Protein AF-A0A535ASA5-F1 (afdb_monomer)

Secondary structure (DSSP, 8-state):
--------------------------PPPPPPHHHHHHHHHHHHHHHHHHHHGGGGHHHHT-TTSSSSBTTB--EEE-TT-BEEEETT-GGGTT-B-TT---TT-

Nearest PDB structures (foldseek):
  6tm5-assembly1_P  TM=4.054E-01  e=8.934E+00  Homo sapiens

Mean predicted aligned error: 12.77 Å

Solvent-accessible surface area (backbone atoms only — not comparable to full-atom values): 6940 Å² total; per-residue (Å²): 139,85,82,89,81,89,83,81,86,81,91,78,92,75,79,91,78,87,77,78,71,80,80,72,77,75,74,72,74,80,76,50,76,64,51,54,52,52,51,52,51,50,53,52,51,49,54,43,32,73,73,52,41,78,68,40,53,68,60,41,58,36,71,84,37,99,44,15,45,94,91,48,64,51,66,42,62,49,98,78,37,32,28,72,40,32,55,93,49,60,92,48,45,78,39,67,52,74,93,64,64,66,101,88,102

pLDDT: mean 82.3, std 21.61, range [32.81, 98.69]

Radius of gyration: 29.24 Å; Cα contacts (8 Å, |Δi|>4): 74; chains: 1; bounding box: 92×46×39 Å

Sequence (105 aa):
MNAKALFTGFFVLAGLFGTAAPAFSQQSPPPSEQVKKIEALVDKAAALVNSKGKAAFAEFRKERSEWWFGETYLFAYDMNLNVLLVAAFPQNEGKNQKGKTDSNG

Foldseek 3Di:
DDDDDDDDDDDDPDDDDDDPDPPPPPPPPDDDPVRVLLVVLVVVLVVQCVVPPLVSQVVQLDDPDSQHDDPHGDWDADPQQATCDDNVCCVSHRPHCVPPDPPVD

Structure (mmCIF, N/CA/C/O backbone):
data_AF-A0A535ASA5-F1
#
_entry.id   AF-A0A535ASA5-F1
#
loop_
_atom_site.group_PDB
_atom_site.id
_atom_site.type_symbol
_atom_site.label_atom_id
_atom_site.label_alt_id
_atom_site.label_comp_id
_atom_site.label_asym_id
_atom_site.label_entity_id
_atom_site.label_seq_id
_atom_site.pdbx_PDB_ins_code
_atom_site.Cartn_x
_atom_site.Cartn_y
_atom_site.Cartn_z
_atom_site.occupancy
_atom_site.B_iso_or_equiv
_atom_site.auth_seq_id
_atom_site.auth_comp_id
_atom_site.auth_asym_id
_atom_site.auth_atom_id
_atom_site.pdbx_PDB_model_num
ATOM 1 N N . MET A 1 1 ? 81.568 -16.815 -25.111 1.00 41.12 1 MET A N 1
ATOM 2 C CA . MET A 1 1 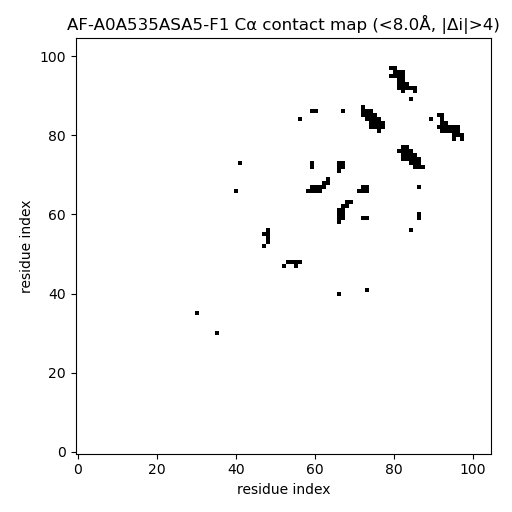? 80.097 -16.980 -25.122 1.00 41.12 1 MET A CA 1
ATOM 3 C C . MET A 1 1 ? 79.847 -18.445 -24.846 1.00 41.12 1 MET A C 1
ATOM 5 O O . MET A 1 1 ? 80.199 -19.281 -25.668 1.00 41.12 1 MET A O 1
ATOM 9 N N . ASN A 1 2 ? 79.440 -18.752 -23.620 1.00 32.81 2 ASN A N 1
ATOM 10 C CA . ASN A 1 2 ? 79.676 -20.058 -23.012 1.00 32.81 2 ASN A CA 1
ATOM 11 C C . ASN A 1 2 ? 78.392 -20.884 -23.072 1.00 32.81 2 ASN A C 1
ATOM 13 O O . ASN A 1 2 ? 77.325 -20.393 -22.717 1.00 32.81 2 ASN A O 1
ATOM 17 N N . ALA A 1 3 ? 78.519 -22.123 -23.536 1.00 38.28 3 ALA A N 1
ATOM 18 C CA . ALA A 1 3 ? 77.444 -23.101 -23.613 1.00 38.28 3 ALA A CA 1
ATOM 19 C C . ALA A 1 3 ? 77.402 -24.009 -22.368 1.00 38.28 3 ALA A C 1
ATOM 21 O O . ALA A 1 3 ? 78.427 -24.198 -21.712 1.00 38.28 3 ALA A O 1
ATOM 22 N N . LYS A 1 4 ? 76.246 -24.684 -22.214 1.00 35.94 4 LYS A N 1
ATOM 23 C CA . LYS A 1 4 ? 75.869 -25.795 -21.300 1.00 35.94 4 LYS A CA 1
ATOM 24 C C . LYS A 1 4 ? 75.225 -25.316 -19.980 1.00 35.94 4 LYS A C 1
AT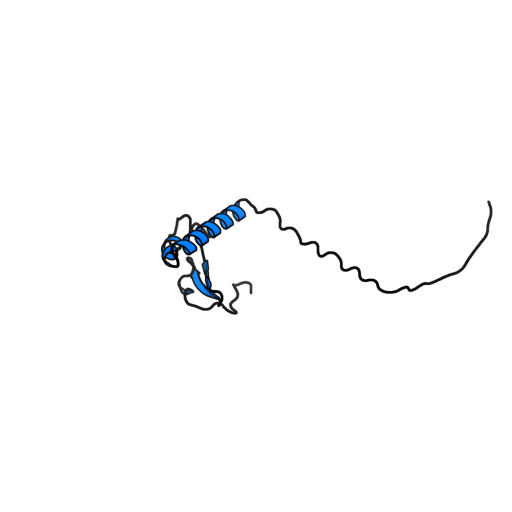OM 26 O O . LYS A 1 4 ? 75.720 -24.384 -19.372 1.00 35.94 4 LYS A O 1
ATOM 31 N N . ALA A 1 5 ? 74.111 -25.876 -19.496 1.00 42.88 5 ALA A N 1
ATOM 32 C CA . ALA A 1 5 ? 73.644 -27.260 -19.591 1.00 42.88 5 ALA A CA 1
ATOM 33 C C . ALA A 1 5 ? 72.102 -27.414 -19.580 1.00 42.88 5 ALA A C 1
ATOM 35 O O . ALA A 1 5 ? 71.379 -26.594 -19.021 1.00 42.88 5 ALA A O 1
ATOM 36 N N . LEU A 1 6 ? 71.649 -28.519 -20.183 1.00 45.41 6 LEU A N 1
ATOM 37 C CA . LEU A 1 6 ? 70.337 -29.158 -20.026 1.00 45.41 6 LEU A CA 1
ATOM 38 C C . LEU A 1 6 ? 70.134 -29.633 -18.575 1.00 45.41 6 LEU A C 1
ATOM 40 O O . LEU A 1 6 ? 71.055 -30.240 -18.035 1.00 45.41 6 LEU A O 1
ATOM 44 N N . PHE A 1 7 ? 68.917 -29.525 -18.029 1.00 40.41 7 PHE A N 1
ATOM 45 C CA . PHE A 1 7 ? 68.380 -30.535 -17.108 1.00 40.41 7 PHE A CA 1
ATOM 46 C C . PHE A 1 7 ? 66.862 -30.683 -17.258 1.00 40.41 7 PHE A C 1
ATOM 48 O O . PHE A 1 7 ? 66.100 -29.722 -17.323 1.00 40.41 7 PHE A O 1
ATOM 55 N N . THR A 1 8 ? 66.473 -31.944 -17.360 1.00 38.19 8 THR A N 1
ATOM 56 C CA . THR A 1 8 ? 65.151 -32.491 -17.630 1.00 38.19 8 THR A CA 1
ATOM 57 C C . THR A 1 8 ? 64.267 -32.473 -16.378 1.00 38.19 8 THR A C 1
ATOM 59 O O . THR A 1 8 ? 64.693 -32.953 -15.337 1.00 38.19 8 THR A O 1
ATOM 62 N N . GLY A 1 9 ? 63.030 -31.988 -16.529 1.00 43.72 9 GLY A N 1
ATOM 63 C CA . GLY A 1 9 ? 61.789 -32.544 -15.962 1.00 43.72 9 GLY A CA 1
ATOM 64 C C . GL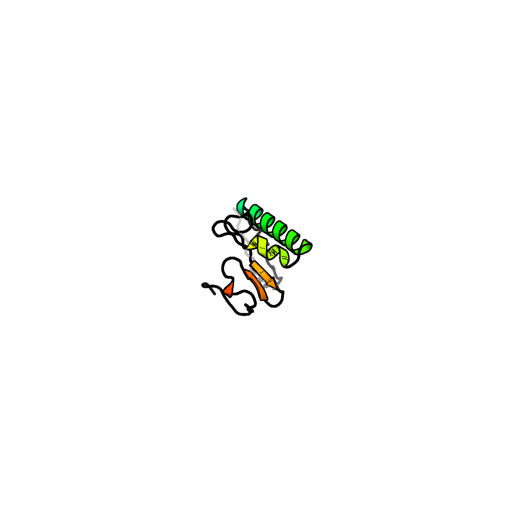Y A 1 9 ? 61.579 -32.626 -14.442 1.00 43.72 9 GLY A C 1
ATOM 65 O O . GLY A 1 9 ? 62.206 -33.425 -13.759 1.00 43.72 9 GLY A O 1
ATOM 66 N N . PHE A 1 10 ? 60.506 -31.983 -13.966 1.00 38.41 10 PHE A N 1
ATOM 67 C CA . PHE A 1 10 ? 59.611 -32.599 -12.979 1.00 38.41 10 PHE A CA 1
ATOM 68 C C . PHE A 1 10 ? 58.181 -32.055 -13.158 1.00 38.41 10 PHE A C 1
ATOM 70 O O . PHE A 1 10 ? 57.903 -30.889 -12.887 1.00 38.41 10 PHE A O 1
ATOM 77 N N . PHE A 1 11 ? 57.279 -32.895 -13.673 1.00 48.28 11 PHE A N 1
ATOM 78 C CA . PHE A 1 11 ? 55.835 -32.663 -13.625 1.00 48.28 11 PHE A CA 1
ATOM 79 C C . PHE A 1 11 ? 55.385 -32.929 -12.185 1.00 48.28 11 PHE A C 1
ATOM 81 O O . PHE A 1 11 ? 55.434 -34.074 -11.737 1.00 48.28 11 PHE A O 1
ATOM 88 N N . VAL A 1 12 ? 54.929 -31.900 -11.468 1.00 46.34 12 VAL A N 1
ATOM 89 C CA . VAL A 1 12 ? 54.163 -32.086 -10.226 1.00 46.34 12 VAL A CA 1
ATOM 90 C C . VAL A 1 12 ? 52.745 -31.617 -10.467 1.00 46.34 12 VAL A C 1
ATOM 92 O O . VAL A 1 12 ? 52.440 -30.428 -10.451 1.00 46.34 12 VAL A O 1
ATOM 95 N N . LEU A 1 13 ? 51.881 -32.600 -10.687 1.00 46.69 13 LEU A N 1
ATOM 96 C CA . LEU A 1 13 ? 50.456 -32.493 -10.446 1.00 46.69 13 LEU A CA 1
ATOM 97 C C . LEU A 1 13 ? 50.253 -32.429 -8.921 1.00 46.69 13 LEU A C 1
ATOM 99 O O . LEU A 1 13 ? 50.355 -33.450 -8.246 1.00 46.69 13 LEU A O 1
ATOM 103 N N . ALA A 1 14 ? 49.996 -31.239 -8.377 1.00 49.09 14 ALA A N 1
ATOM 104 C CA . ALA A 1 14 ? 49.527 -31.063 -7.003 1.00 49.09 14 ALA A CA 1
ATOM 105 C C . ALA A 1 14 ? 48.117 -30.465 -7.037 1.00 49.09 14 ALA A C 1
ATOM 107 O O . ALA A 1 14 ? 47.874 -29.445 -7.678 1.00 49.09 14 ALA A O 1
ATOM 108 N N . GLY A 1 15 ? 47.182 -31.186 -6.421 1.00 42.34 15 GLY A N 1
ATOM 109 C CA . GLY A 1 15 ? 45.748 -30.992 -6.555 1.00 42.34 15 GLY A CA 1
ATOM 110 C C . GLY A 1 15 ? 45.137 -29.855 -5.736 1.00 42.34 15 GLY A C 1
ATOM 111 O O . GLY A 1 15 ? 45.778 -29.219 -4.906 1.00 42.34 15 GLY A O 1
ATOM 112 N N . LEU A 1 16 ? 43.848 -29.670 -6.037 1.00 52.81 16 LEU A N 1
ATOM 113 C CA . LEU A 1 16 ? 42.776 -28.976 -5.323 1.00 52.81 16 LEU A CA 1
ATOM 114 C C . LEU A 1 16 ? 43.164 -28.172 -4.069 1.00 52.81 16 LEU A C 1
ATOM 116 O O . LEU A 1 16 ? 43.318 -28.737 -2.991 1.00 52.81 16 LEU A O 1
ATOM 120 N N . PHE A 1 17 ? 43.059 -26.847 -4.181 1.00 45.62 17 PHE A N 1
ATOM 121 C CA . PHE A 1 17 ? 42.477 -26.008 -3.132 1.00 45.62 17 PHE A CA 1
ATOM 122 C C . PHE A 1 17 ? 41.490 -25.035 -3.779 1.00 45.62 17 PHE A C 1
ATOM 124 O O . PHE A 1 17 ? 41.824 -24.315 -4.717 1.00 45.62 17 PHE A O 1
ATOM 131 N N . GLY A 1 18 ? 40.239 -25.091 -3.322 1.00 53.16 18 GLY A N 1
ATOM 132 C CA . GLY A 1 18 ? 39.130 -24.330 -3.878 1.00 53.16 18 GLY A CA 1
ATOM 133 C C . GLY A 1 18 ? 39.336 -22.826 -3.743 1.00 53.16 18 GLY A C 1
ATOM 134 O O . GLY A 1 18 ? 39.506 -22.307 -2.644 1.00 53.16 18 GLY A O 1
ATOM 135 N N . THR A 1 19 ? 39.240 -22.113 -4.858 1.00 49.72 19 THR A N 1
ATOM 136 C CA . THR A 1 19 ? 38.990 -20.675 -4.843 1.00 49.72 19 THR A CA 1
ATOM 137 C C . THR A 1 19 ? 37.490 -20.485 -5.016 1.00 49.72 19 THR A C 1
ATOM 139 O O . THR A 1 19 ? 36.994 -20.390 -6.139 1.00 49.72 19 THR A O 1
ATOM 142 N N . ALA A 1 20 ? 36.739 -20.470 -3.913 1.00 62.28 20 ALA A N 1
ATOM 143 C CA . ALA A 1 20 ? 35.440 -19.813 -3.946 1.00 62.28 20 ALA A CA 1
ATOM 144 C C . ALA A 1 20 ? 35.727 -18.349 -4.298 1.00 62.28 20 ALA A C 1
ATOM 146 O O . ALA A 1 20 ? 36.339 -17.631 -3.506 1.00 62.28 20 ALA A O 1
ATOM 147 N N . ALA A 1 21 ? 35.385 -17.935 -5.521 1.00 62.22 21 ALA A N 1
ATOM 148 C CA . ALA A 1 21 ? 35.432 -16.527 -5.874 1.00 62.22 21 ALA A CA 1
ATOM 149 C C . ALA A 1 21 ? 34.572 -15.779 -4.845 1.00 62.22 21 ALA A C 1
ATOM 151 O O . ALA A 1 21 ? 33.473 -16.256 -4.535 1.00 62.22 21 ALA A O 1
ATOM 152 N N . PRO A 1 22 ? 35.039 -14.652 -4.280 1.00 56.34 22 PRO A N 1
ATOM 153 C CA . PRO A 1 22 ? 34.157 -13.835 -3.474 1.00 56.34 22 PRO A CA 1
ATOM 154 C C . PRO A 1 22 ? 32.977 -13.472 -4.373 1.00 56.34 22 PRO A C 1
ATOM 156 O O . PRO A 1 22 ? 33.157 -12.879 -5.439 1.00 56.34 22 PRO A O 1
ATOM 159 N N . ALA A 1 23 ? 31.775 -13.889 -3.977 1.00 64.56 23 ALA A N 1
ATOM 160 C CA . ALA A 1 23 ? 30.560 -13.329 -4.529 1.00 64.56 23 ALA A CA 1
ATOM 161 C C . ALA A 1 23 ? 30.596 -11.851 -4.144 1.00 64.56 23 ALA A C 1
ATOM 163 O O . ALA A 1 23 ? 30.261 -11.482 -3.020 1.00 64.56 23 ALA A O 1
ATOM 164 N N . PHE A 1 24 ? 31.120 -11.014 -5.039 1.00 50.81 24 PHE A N 1
ATOM 165 C CA . PHE A 1 24 ? 30.975 -9.579 -4.919 1.00 50.81 24 PHE A CA 1
ATOM 166 C C . PHE A 1 24 ? 29.475 -9.326 -4.927 1.00 50.81 24 PHE A C 1
ATOM 168 O O . PHE A 1 24 ? 28.826 -9.458 -5.964 1.00 50.81 24 PHE A O 1
ATOM 175 N N . SER A 1 25 ? 28.919 -9.022 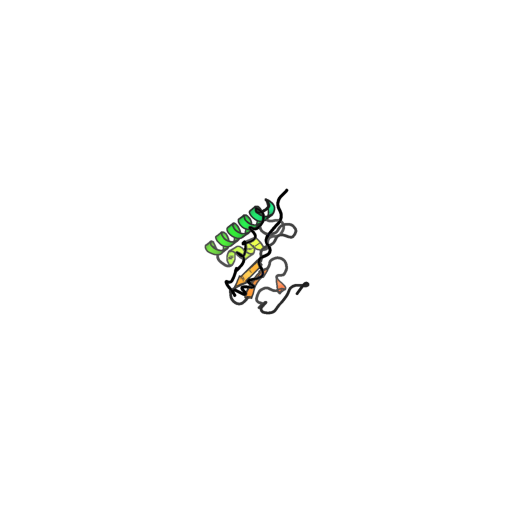-3.755 1.00 57.31 25 SER A N 1
ATOM 176 C CA . SER A 1 25 ? 27.602 -8.419 -3.643 1.00 57.31 25 SER A CA 1
ATOM 177 C C . SER A 1 25 ? 27.632 -7.211 -4.563 1.00 57.31 25 SER A C 1
ATOM 179 O O . SER A 1 25 ? 28.344 -6.244 -4.288 1.00 57.31 25 SER A O 1
ATOM 181 N N . GLN A 1 26 ? 26.956 -7.301 -5.704 1.00 55.88 26 GLN A N 1
ATOM 182 C CA . GLN A 1 26 ? 26.868 -6.187 -6.625 1.00 55.88 26 GLN A CA 1
ATOM 183 C C . GLN A 1 26 ? 26.138 -5.087 -5.860 1.00 55.88 26 GLN A C 1
ATOM 185 O O . GLN A 1 26 ? 24.940 -5.195 -5.607 1.00 55.88 26 GLN A O 1
ATOM 190 N N . GLN A 1 27 ? 26.886 -4.092 -5.378 1.00 43.66 27 GLN A N 1
ATOM 191 C CA . GLN A 1 27 ? 26.295 -2.945 -4.707 1.00 43.66 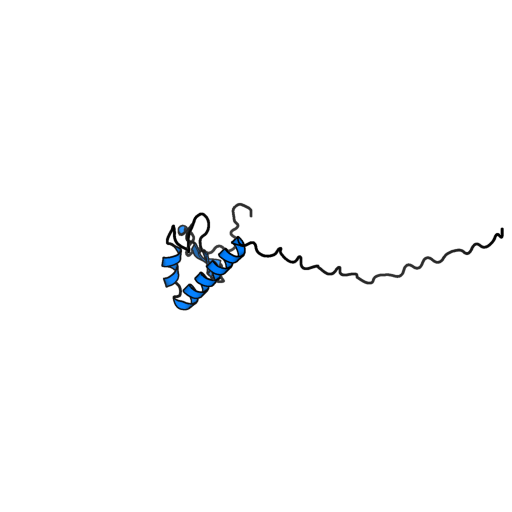27 GLN A CA 1
ATOM 192 C C . GLN A 1 27 ? 25.334 -2.318 -5.708 1.00 43.66 27 GLN A C 1
ATOM 194 O O . GLN A 1 27 ? 25.755 -1.886 -6.785 1.00 43.66 27 GLN A O 1
ATOM 199 N N . SER A 1 28 ? 24.043 -2.328 -5.375 1.00 60.50 28 SER A N 1
ATOM 200 C CA . SER A 1 28 ? 23.038 -1.652 -6.181 1.00 60.50 28 SER A CA 1
ATOM 201 C C . SER A 1 28 ? 23.487 -0.203 -6.388 1.00 60.50 28 SER A C 1
ATOM 203 O O . SER A 1 28 ? 24.002 0.407 -5.441 1.00 60.50 28 SER A O 1
ATOM 205 N N . PRO A 1 29 ? 23.326 0.360 -7.599 1.00 69.31 29 PRO A N 1
ATOM 206 C CA . PRO A 1 29 ? 23.568 1.776 -7.822 1.00 69.31 29 PRO A CA 1
ATOM 207 C C . PRO A 1 29 ? 22.858 2.613 -6.748 1.00 69.31 29 PRO A C 1
ATOM 209 O O . PRO A 1 29 ? 21.787 2.205 -6.283 1.00 69.31 29 PRO A O 1
ATOM 212 N N . PRO A 1 30 ? 23.416 3.773 -6.354 1.00 71.88 30 PRO A N 1
ATOM 213 C CA . PRO A 1 30 ? 22.740 4.672 -5.434 1.00 71.88 30 PRO A CA 1
ATOM 214 C C . PRO A 1 30 ? 21.295 4.917 -5.894 1.00 71.88 30 PRO A C 1
ATOM 216 O O . PRO A 1 30 ? 21.081 5.130 -7.094 1.00 71.88 30 PRO A O 1
ATOM 219 N N . PRO A 1 31 ? 20.309 4.898 -4.980 1.00 78.62 31 PRO A N 1
ATOM 220 C CA . PRO A 1 31 ? 18.918 5.119 -5.340 1.00 78.62 31 PRO A CA 1
ATOM 221 C C . PRO A 1 31 ? 18.761 6.445 -6.082 1.00 78.62 31 PRO A C 1
ATOM 223 O O . PRO A 1 31 ? 19.255 7.483 -5.628 1.00 78.62 31 PRO A O 1
ATOM 226 N N . SER A 1 32 ? 18.059 6.421 -7.216 1.00 88.62 32 SER A N 1
ATOM 227 C CA . SER A 1 32 ? 17.678 7.656 -7.896 1.00 88.62 32 SER A CA 1
ATOM 228 C C . SER A 1 32 ? 16.776 8.495 -6.983 1.00 88.62 32 SER A C 1
ATOM 230 O O . SER A 1 32 ? 16.132 7.980 -6.067 1.00 88.62 32 SER A O 1
ATOM 232 N N . GLU A 1 33 ? 16.674 9.797 -7.248 1.00 90.94 33 GLU A N 1
ATOM 233 C CA . GLU A 1 33 ? 15.761 10.674 -6.499 1.00 90.94 33 GLU A CA 1
ATOM 234 C C . GLU A 1 33 ? 14.304 10.189 -6.543 1.00 90.94 33 GLU A C 1
ATOM 236 O O . GLU A 1 33 ? 13.536 10.415 -5.610 1.00 90.94 33 GLU A O 1
ATOM 241 N N . GLN A 1 34 ? 13.918 9.483 -7.607 1.00 88.81 34 GLN A N 1
ATOM 242 C CA . GLN A 1 34 ? 12.604 8.860 -7.707 1.00 88.81 34 GLN A CA 1
ATOM 243 C C . GLN A 1 34 ? 12.447 7.689 -6.729 1.00 88.81 34 GLN A C 1
ATOM 245 O O . GLN A 1 34 ? 11.418 7.610 -6.064 1.00 88.81 34 GLN A O 1
ATOM 250 N N . VAL A 1 35 ? 13.457 6.821 -6.598 1.00 90.81 35 VAL A N 1
ATOM 251 C CA . VAL A 1 35 ? 13.420 5.695 -5.648 1.00 90.81 35 VAL A CA 1
ATOM 252 C C . VAL A 1 35 ? 13.267 6.210 -4.219 1.00 90.81 35 VAL A C 1
ATOM 254 O O . VAL A 1 35 ? 12.353 5.780 -3.526 1.00 90.81 35 VAL A O 1
ATOM 257 N N . LYS A 1 36 ? 14.051 7.220 -3.819 1.00 93.44 36 LYS A N 1
ATOM 258 C CA . LYS A 1 36 ? 13.950 7.825 -2.476 1.00 93.44 36 LYS A CA 1
ATOM 259 C C . LYS A 1 36 ? 12.559 8.394 -2.182 1.00 93.44 36 LYS A C 1
ATOM 261 O O . LYS A 1 36 ? 12.065 8.295 -1.063 1.00 93.44 36 LYS A O 1
ATOM 266 N N . LYS A 1 37 ? 11.909 9.002 -3.183 1.00 92.25 37 LYS A N 1
ATOM 267 C CA . LYS A 1 37 ? 10.537 9.523 -3.046 1.00 92.25 37 LYS A CA 1
ATOM 268 C C . LYS A 1 37 ? 9.515 8.403 -2.862 1.00 92.25 37 LYS A C 1
ATOM 270 O O . LYS A 1 37 ? 8.596 8.561 -2.065 1.00 92.25 37 LYS A O 1
ATOM 275 N N . ILE A 1 38 ? 9.669 7.294 -3.587 1.00 94.12 38 ILE A N 1
ATOM 276 C CA . ILE A 1 38 ? 8.797 6.120 -3.457 1.00 94.12 38 ILE A CA 1
ATOM 277 C C . ILE A 1 38 ? 8.993 5.466 -2.085 1.00 94.12 38 ILE A C 1
ATOM 279 O O . ILE A 1 38 ? 8.004 5.184 -1.416 1.00 94.12 38 ILE A O 1
ATOM 283 N N . GLU A 1 39 ? 10.238 5.293 -1.635 1.00 95.56 39 GLU A N 1
ATOM 284 C CA . GLU A 1 39 ? 10.555 4.777 -0.295 1.00 95.56 39 GLU A CA 1
ATOM 285 C C . GLU A 1 39 ? 9.894 5.629 0.794 1.00 95.56 39 GLU A C 1
ATOM 287 O O . GLU A 1 39 ? 9.117 5.113 1.594 1.00 95.56 39 GLU A O 1
ATOM 292 N N . ALA A 1 40 ? 10.086 6.952 0.753 1.00 96.50 40 ALA A N 1
ATOM 293 C CA . ALA A 1 40 ? 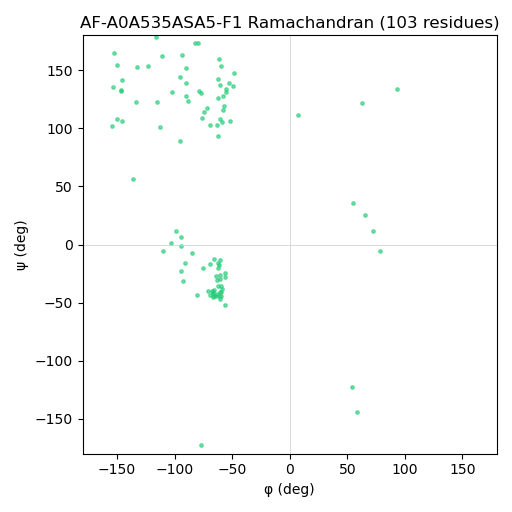9.479 7.867 1.718 1.00 96.50 40 ALA A CA 1
ATOM 294 C C . ALA A 1 40 ? 7.937 7.814 1.711 1.00 96.50 40 ALA A C 1
ATOM 296 O O . ALA A 1 40 ? 7.303 7.929 2.763 1.00 96.50 40 ALA A O 1
ATOM 297 N N . LEU A 1 41 ? 7.318 7.629 0.539 1.00 97.31 41 LEU A N 1
ATOM 298 C CA . LEU A 1 41 ? 5.869 7.462 0.411 1.00 97.31 41 LEU A CA 1
ATOM 299 C C . LEU A 1 41 ? 5.396 6.161 1.073 1.00 97.31 41 LEU A C 1
ATOM 301 O O . LEU A 1 41 ? 4.396 6.174 1.795 1.00 97.31 41 LEU A O 1
ATOM 305 N N . VAL A 1 42 ? 6.110 5.054 0.855 1.00 97.88 42 VAL A N 1
ATOM 306 C CA . VAL A 1 42 ? 5.789 3.750 1.453 1.00 97.88 42 VAL A CA 1
ATOM 307 C C . VAL A 1 42 ? 5.981 3.785 2.969 1.00 97.88 42 VAL A C 1
ATOM 309 O O . VAL A 1 42 ? 5.091 3.334 3.691 1.00 97.88 42 VAL A O 1
ATOM 312 N N . ASP A 1 43 ? 7.057 4.395 3.465 1.00 98.56 43 ASP A N 1
AT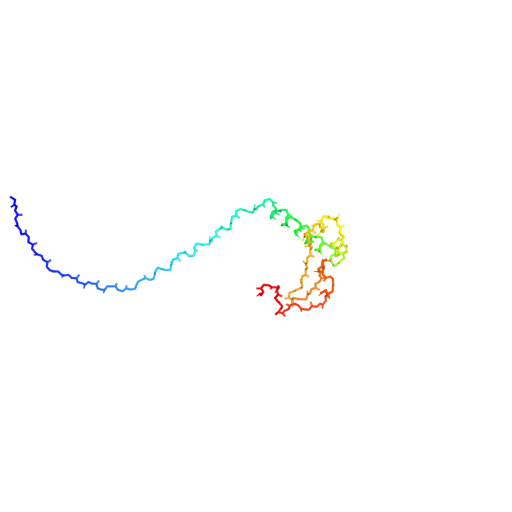OM 313 C CA . ASP A 1 43 ? 7.299 4.573 4.902 1.00 98.56 43 ASP A CA 1
ATOM 314 C C . ASP A 1 43 ? 6.179 5.383 5.563 1.00 98.56 43 ASP A C 1
ATOM 316 O O . ASP A 1 43 ? 5.645 5.007 6.613 1.00 98.56 43 ASP A O 1
ATOM 320 N N . LYS A 1 44 ? 5.751 6.474 4.915 1.00 98.56 44 LYS A N 1
ATOM 321 C CA . LYS A 1 44 ? 4.635 7.297 5.391 1.00 98.56 44 LYS A CA 1
ATOM 322 C C . LYS A 1 44 ? 3.323 6.505 5.417 1.00 98.56 44 LYS A C 1
ATOM 324 O O . LYS A 1 44 ? 2.568 6.601 6.388 1.00 98.56 44 LYS A O 1
ATOM 329 N N . ALA A 1 45 ? 3.052 5.709 4.382 1.00 98.44 45 ALA A N 1
ATOM 330 C CA . ALA A 1 45 ? 1.869 4.856 4.319 1.00 98.44 45 ALA A CA 1
ATOM 331 C C . ALA A 1 45 ? 1.890 3.784 5.421 1.00 98.44 45 ALA A C 1
ATOM 333 O O . ALA A 1 45 ? 0.886 3.591 6.110 1.00 98.44 45 ALA A O 1
ATOM 334 N N . ALA A 1 46 ? 3.036 3.135 5.641 1.00 98.50 46 ALA A N 1
ATOM 335 C CA . ALA A 1 46 ? 3.220 2.136 6.687 1.00 98.50 46 ALA A CA 1
ATOM 336 C C . ALA A 1 46 ? 3.006 2.733 8.086 1.00 98.50 46 ALA A C 1
ATOM 338 O O . ALA A 1 46 ? 2.275 2.155 8.891 1.00 98.50 46 ALA A O 1
ATOM 339 N N . ALA A 1 47 ? 3.555 3.921 8.360 1.00 98.69 47 ALA A N 1
ATOM 340 C CA . ALA A 1 47 ? 3.330 4.629 9.619 1.00 98.69 47 ALA A CA 1
ATOM 341 C C . ALA A 1 47 ? 1.842 4.952 9.843 1.00 98.69 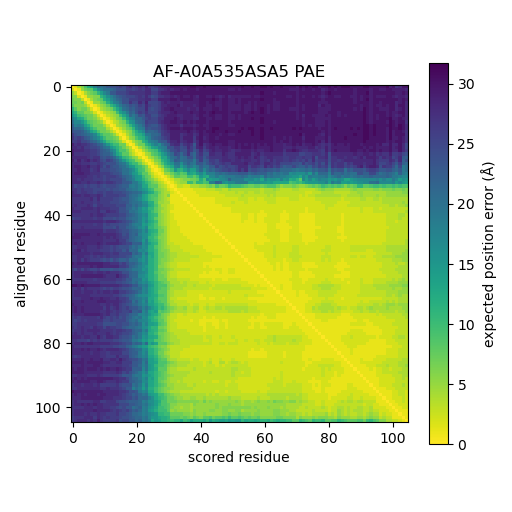47 ALA A C 1
ATOM 343 O O . ALA A 1 47 ? 1.318 4.778 10.948 1.00 98.69 47 ALA A O 1
ATOM 344 N N . LEU A 1 48 ? 1.132 5.365 8.787 1.00 98.62 48 LEU A N 1
ATOM 345 C CA . LEU A 1 48 ? -0.299 5.651 8.861 1.00 98.62 48 LEU A CA 1
ATOM 346 C C . LEU A 1 48 ? -1.128 4.386 9.128 1.00 98.62 48 LEU A C 1
ATOM 348 O O . LEU A 1 48 ? -2.043 4.423 9.951 1.00 98.62 48 LEU A O 1
ATOM 352 N N . VAL A 1 49 ? -0.791 3.262 8.488 1.00 98.44 49 VAL A N 1
ATOM 353 C CA . VAL A 1 49 ? -1.422 1.956 8.753 1.00 98.44 49 VAL A CA 1
ATOM 354 C C . VAL A 1 49 ? -1.111 1.473 10.168 1.00 98.44 49 VAL A C 1
ATOM 356 O O . VAL A 1 49 ? -2.007 0.972 10.839 1.00 98.44 49 VAL A O 1
ATOM 359 N N . ASN A 1 50 ? 0.110 1.670 10.666 1.00 98.38 50 ASN A N 1
ATOM 360 C CA . ASN A 1 50 ? 0.467 1.321 12.041 1.00 98.38 50 ASN A CA 1
ATOM 361 C C . ASN A 1 50 ? -0.360 2.116 13.068 1.00 98.38 50 ASN A C 1
ATOM 363 O O . ASN A 1 50 ? -0.751 1.583 14.101 1.00 98.38 50 ASN A O 1
ATOM 367 N N . SER A 1 51 ? -0.672 3.381 12.769 1.00 98.50 51 SER A N 1
ATOM 368 C CA . SER A 1 51 ? -1.473 4.242 13.647 1.00 98.50 51 SER A CA 1
ATOM 369 C C . SER A 1 51 ? -2.987 4.011 13.537 1.00 98.50 51 SER A C 1
ATOM 371 O O . SER A 1 51 ? -3.674 3.999 14.557 1.00 98.50 51 SER A O 1
ATOM 373 N N . LYS A 1 52 ? -3.527 3.858 12.320 1.00 98.25 52 LYS A N 1
ATOM 374 C CA . LYS A 1 52 ? -4.982 3.834 12.055 1.00 98.25 52 LYS A CA 1
ATOM 375 C C . LYS A 1 52 ? -5.521 2.457 11.647 1.00 98.25 52 LYS A C 1
ATOM 377 O O . LYS A 1 52 ? -6.726 2.295 11.444 1.00 98.25 52 LYS A O 1
ATOM 382 N N . GLY A 1 53 ? -4.653 1.469 11.461 1.00 97.38 53 GLY A N 1
ATOM 383 C CA . GLY A 1 53 ? -5.010 0.175 10.890 1.00 97.38 53 GLY A CA 1
ATOM 384 C C . GLY A 1 53 ? -5.622 0.306 9.492 1.00 97.38 53 GLY A C 1
ATOM 385 O O . GLY A 1 53 ? -5.278 1.191 8.705 1.00 97.38 53 GLY A O 1
ATOM 386 N N . LYS A 1 54 ? -6.598 -0.561 9.194 1.00 96.25 54 LYS A N 1
ATOM 387 C CA . LYS A 1 54 ? -7.295 -0.592 7.896 1.00 96.25 54 LYS A CA 1
ATOM 388 C C . LYS A 1 54 ? -8.054 0.700 7.567 1.00 96.25 54 LYS A C 1
ATOM 390 O O . LYS A 1 54 ? -8.358 0.919 6.401 1.00 96.25 54 LYS A O 1
ATOM 395 N N . ALA A 1 55 ? -8.339 1.576 8.534 1.00 97.69 55 ALA A N 1
ATOM 396 C CA . ALA A 1 55 ? -9.019 2.843 8.253 1.00 97.69 55 ALA A CA 1
ATOM 397 C C . ALA A 1 55 ? -8.186 3.777 7.348 1.00 97.69 55 ALA A C 1
ATOM 399 O O . ALA A 1 55 ? -8.757 4.550 6.580 1.00 97.69 55 ALA A O 1
ATOM 400 N N . ALA A 1 56 ? -6.850 3.659 7.366 1.00 98.19 56 ALA A N 1
ATOM 401 C CA . ALA A 1 56 ? -5.952 4.411 6.481 1.00 98.19 56 ALA A CA 1
ATOM 402 C C . ALA A 1 56 ? -6.196 4.124 4.990 1.00 98.19 56 ALA A C 1
ATOM 404 O O . ALA A 1 56 ? -5.959 4.970 4.133 1.00 98.19 56 ALA A O 1
ATOM 405 N N . PHE A 1 57 ? -6.718 2.940 4.668 1.00 97.75 57 PHE A N 1
ATOM 406 C CA . PHE A 1 57 ? -6.898 2.487 3.294 1.00 97.75 57 PHE A CA 1
ATOM 407 C C . PHE A 1 57 ? -7.837 3.398 2.486 1.00 97.75 57 PHE A C 1
ATOM 409 O O . PHE A 1 57 ? -7.655 3.549 1.276 1.00 97.75 57 PHE A O 1
ATOM 416 N N . ALA A 1 58 ? -8.804 4.056 3.132 1.00 97.00 58 ALA A N 1
ATOM 417 C CA . ALA A 1 58 ? -9.672 5.025 2.464 1.00 97.00 58 ALA A CA 1
ATOM 418 C C . ALA A 1 58 ? -8.897 6.243 1.924 1.00 97.00 58 ALA A C 1
ATOM 420 O O . ALA A 1 58 ? -9.286 6.812 0.907 1.00 97.00 58 ALA A O 1
ATOM 421 N N . GLU A 1 59 ? -7.792 6.637 2.566 1.00 97.62 59 GLU A N 1
ATOM 422 C CA . GLU A 1 59 ? -6.933 7.720 2.079 1.00 97.62 59 GLU A CA 1
ATOM 423 C C . GLU A 1 59 ? -6.166 7.292 0.823 1.00 97.62 59 GLU A C 1
ATOM 425 O O . GLU A 1 59 ? -6.098 8.049 -0.142 1.00 97.62 59 GLU A O 1
ATOM 430 N N . PHE A 1 60 ? -5.686 6.047 0.795 1.00 97.88 60 PHE A N 1
ATOM 431 C CA . PHE A 1 60 ? -4.872 5.503 -0.297 1.00 97.88 60 PHE A CA 1
ATOM 432 C C . PHE A 1 60 ? -5.633 5.286 -1.612 1.00 97.88 60 PHE A C 1
ATOM 434 O O . PHE A 1 60 ? -5.017 5.153 -2.663 1.00 97.88 60 PHE A O 1
ATOM 441 N N . ARG A 1 61 ? -6.971 5.265 -1.571 1.00 96.12 61 ARG A N 1
ATOM 442 C CA . ARG A 1 61 ? -7.836 5.143 -2.762 1.00 96.12 61 ARG A CA 1
ATOM 443 C C . ARG A 1 61 ? -8.125 6.473 -3.451 1.00 96.12 61 ARG A C 1
ATOM 445 O O . ARG A 1 61 ? -8.766 6.481 -4.496 1.00 96.12 61 ARG A O 1
ATOM 452 N N . LYS A 1 62 ? -7.721 7.600 -2.867 1.00 96.25 62 LYS A N 1
ATOM 453 C CA . LYS A 1 62 ? -8.022 8.916 -3.434 1.00 96.25 62 LYS A CA 1
ATOM 454 C C . LYS A 1 62 ? -7.106 9.184 -4.622 1.00 96.25 62 LYS A C 1
ATOM 456 O O . LYS A 1 62 ? -5.921 9.435 -4.429 1.00 96.25 62 LYS A O 1
ATOM 461 N N . GLU A 1 63 ? -7.656 9.170 -5.830 1.00 94.62 63 GLU A N 1
ATOM 462 C CA . GLU A 1 63 ? -6.947 9.630 -7.025 1.00 94.62 63 GLU A CA 1
ATOM 463 C C . GLU A 1 63 ? -6.519 11.098 -6.901 1.00 94.62 63 GLU A C 1
ATOM 465 O O . GLU A 1 63 ? -7.162 11.893 -6.209 1.00 94.62 63 GLU A O 1
ATOM 470 N N . ARG A 1 64 ? -5.451 11.468 -7.619 1.00 95.38 64 ARG A N 1
ATOM 471 C CA . ARG A 1 64 ? -4.870 12.824 -7.612 1.00 95.38 64 ARG A CA 1
ATOM 472 C C . ARG A 1 64 ? -4.514 13.292 -6.197 1.00 95.38 64 ARG A C 1
ATOM 474 O O . ARG A 1 64 ? -4.656 14.468 -5.865 1.00 95.38 64 ARG A O 1
ATOM 481 N N . SER A 1 65 ? -4.057 12.360 -5.368 1.00 95.94 65 SER A N 1
ATOM 482 C CA . SER A 1 65 ? -3.570 12.623 -4.017 1.00 95.94 65 SER A CA 1
ATOM 483 C C . SER A 1 65 ? -2.087 12.286 -3.910 1.00 95.94 65 SER A C 1
ATOM 485 O O . SER A 1 65 ? -1.480 11.787 -4.856 1.00 95.94 65 SER A O 1
ATOM 487 N N . GLU A 1 66 ? -1.501 12.515 -2.736 1.00 95.38 66 GLU A N 1
ATOM 488 C CA . GLU A 1 66 ? -0.137 12.063 -2.456 1.00 95.38 66 GLU A CA 1
ATOM 489 C C . GLU A 1 66 ? 0.022 10.535 -2.501 1.00 95.38 66 GLU A C 1
ATOM 491 O O . GLU A 1 66 ? 1.133 10.048 -2.668 1.00 95.38 66 GLU A O 1
ATOM 496 N N . TRP A 1 67 ? -1.073 9.780 -2.374 1.00 97.38 67 TRP A N 1
ATOM 497 C CA . TRP A 1 67 ? -1.059 8.317 -2.323 1.00 97.38 67 TRP A CA 1
ATOM 498 C C . TRP A 1 67 ? -1.295 7.661 -3.681 1.00 97.38 67 TRP A C 1
ATOM 500 O O . TRP A 1 67 ? -0.940 6.497 -3.872 1.00 97.38 67 TRP A O 1
ATOM 510 N N . TRP A 1 68 ? -1.925 8.394 -4.603 1.00 96.50 68 TRP A N 1
ATOM 511 C CA . TRP A 1 68 ? -2.246 7.912 -5.938 1.00 96.50 68 TRP A CA 1
ATOM 512 C C . TRP A 1 68 ? -2.151 9.044 -6.959 1.00 96.50 68 TRP A C 1
ATOM 514 O O . TRP A 1 68 ? -3.019 9.922 -7.041 1.00 96.50 68 TRP A O 1
ATOM 524 N N . PHE A 1 69 ? -1.088 8.999 -7.760 1.00 94.06 69 PHE A N 1
ATOM 525 C CA . PHE A 1 69 ? -0.792 9.980 -8.796 1.00 94.06 69 PHE A CA 1
ATOM 526 C C . PHE A 1 69 ? -0.101 9.322 -9.994 1.00 94.06 69 PHE A C 1
ATOM 528 O O . PHE A 1 69 ? 0.855 8.560 -9.846 1.00 94.06 69 PHE A O 1
ATOM 535 N N . GLY A 1 70 ? -0.580 9.637 -11.200 1.00 91.81 70 GLY A N 1
ATOM 536 C CA . GLY A 1 70 ? -0.109 8.985 -12.422 1.00 91.81 70 GLY A CA 1
ATOM 537 C C . GLY A 1 70 ? -0.233 7.465 -12.308 1.00 91.81 70 GLY A C 1
ATOM 538 O O . GLY A 1 70 ? -1.311 6.947 -12.028 1.00 91.81 70 GLY A O 1
ATOM 539 N N . GLU A 1 71 ? 0.890 6.773 -12.471 1.00 92.06 71 GLU A N 1
ATOM 540 C CA . GLU A 1 71 ? 0.991 5.311 -12.362 1.00 92.06 71 GLU A CA 1
ATOM 541 C C . GLU A 1 71 ? 1.418 4.836 -10.962 1.00 92.06 71 GLU A C 1
ATOM 543 O O . GLU A 1 71 ? 1.516 3.636 -10.717 1.00 92.06 71 GLU A O 1
ATOM 548 N N . THR A 1 72 ? 1.666 5.759 -10.026 1.00 94.44 72 THR A N 1
ATOM 549 C CA . THR A 1 72 ? 2.064 5.425 -8.652 1.00 94.44 72 THR A CA 1
ATOM 550 C C . THR A 1 72 ? 0.827 5.245 -7.786 1.00 94.44 72 THR A C 1
ATOM 552 O O . THR A 1 72 ? 0.018 6.166 -7.662 1.00 94.44 72 THR A O 1
ATOM 555 N N . TYR A 1 73 ? 0.695 4.077 -7.162 1.00 96.62 73 TYR A N 1
ATOM 556 C CA . TYR A 1 73 ? -0.371 3.753 -6.217 1.00 96.62 73 TYR A CA 1
ATOM 557 C C . TYR A 1 73 ? 0.092 2.695 -5.210 1.00 96.62 73 TYR A C 1
ATOM 559 O O . TYR A 1 73 ? 1.097 2.013 -5.411 1.00 96.62 73 TYR A O 1
ATOM 567 N N . LEU A 1 74 ? -0.658 2.546 -4.117 1.00 97.75 74 LEU A N 1
ATOM 568 C CA . LEU A 1 74 ? -0.346 1.604 -3.044 1.00 97.75 74 LEU A CA 1
ATOM 569 C C . LEU A 1 74 ? -1.077 0.264 -3.204 1.00 97.75 74 LEU A C 1
ATOM 571 O O . LEU A 1 74 ? -2.253 0.200 -3.582 1.00 97.75 74 LEU A O 1
ATOM 575 N N . PHE A 1 75 ? -0.379 -0.804 -2.826 1.00 97.06 75 PHE A N 1
ATOM 576 C CA . PHE A 1 75 ? -0.927 -2.140 -2.623 1.00 97.06 75 PHE A CA 1
ATOM 577 C C . PHE A 1 75 ? -0.434 -2.713 -1.289 1.00 97.06 75 PHE A C 1
ATOM 579 O O . PHE A 1 75 ? 0.630 -2.342 -0.800 1.00 97.06 75 PHE A O 1
ATOM 586 N N . ALA A 1 76 ? -1.208 -3.613 -0.687 1.00 97.56 76 ALA A N 1
ATOM 587 C CA . ALA A 1 76 ? -0.839 -4.301 0.544 1.00 97.56 76 ALA A CA 1
ATOM 588 C C . ALA A 1 76 ? -1.385 -5.730 0.557 1.00 97.56 76 ALA A C 1
ATOM 590 O O . ALA A 1 76 ? -2.524 -5.980 0.154 1.00 97.56 76 ALA A O 1
ATOM 591 N N . TYR A 1 77 ? -0.577 -6.645 1.080 1.00 97.44 77 TYR A N 1
ATOM 592 C CA . TYR A 1 77 ? -0.887 -8.060 1.243 1.00 97.44 77 TYR A CA 1
ATOM 593 C C . TYR A 1 77 ? -0.744 -8.457 2.707 1.00 97.44 77 TYR A C 1
ATOM 595 O O . TYR A 1 77 ? 0.036 -7.850 3.442 1.00 97.44 77 TYR A O 1
ATOM 603 N N . ASP A 1 78 ? -1.470 -9.489 3.128 1.00 97.00 78 ASP A N 1
ATOM 604 C CA . ASP A 1 78 ? -1.089 -10.220 4.332 1.00 97.00 78 ASP A CA 1
ATOM 605 C C . ASP A 1 78 ? 0.007 -11.255 4.026 1.00 97.00 78 ASP A C 1
ATOM 607 O O . ASP A 1 78 ? 0.366 -11.508 2.874 1.00 97.00 78 ASP A O 1
ATOM 611 N N . MET A 1 79 ? 0.532 -11.886 5.076 1.00 97.06 79 MET A N 1
ATOM 612 C CA . MET A 1 79 ? 1.601 -12.885 4.953 1.00 97.06 79 MET A CA 1
ATOM 613 C C . MET A 1 79 ? 1.172 -14.165 4.217 1.00 97.06 79 MET A C 1
ATOM 615 O O . MET A 1 79 ? 2.022 -14.956 3.821 1.00 97.06 79 MET A O 1
ATOM 619 N N . ASN A 1 80 ? -0.131 -14.370 4.003 1.00 97.31 80 ASN A N 1
ATOM 620 C CA . ASN A 1 80 ? -0.673 -15.488 3.233 1.00 97.31 80 ASN A CA 1
ATOM 621 C C . ASN A 1 80 ? -0.917 -15.116 1.763 1.00 97.31 80 ASN A C 1
ATOM 623 O O . ASN A 1 80 ? -1.481 -15.927 1.027 1.00 97.31 80 ASN A O 1
ATOM 627 N N . LEU A 1 81 ? -0.496 -13.922 1.327 1.00 96.62 81 LEU A N 1
ATOM 628 C CA . LEU A 1 81 ? -0.735 -13.365 -0.006 1.00 96.62 81 LEU A CA 1
ATOM 629 C C . LEU A 1 81 ? -2.215 -13.077 -0.296 1.00 96.62 81 LEU A C 1
ATOM 631 O O . LEU A 1 81 ? -2.621 -13.040 -1.461 1.00 96.62 81 LEU A O 1
ATOM 635 N N . ASN A 1 82 ? -3.031 -12.839 0.734 1.00 98.00 82 ASN A N 1
ATOM 636 C CA . ASN A 1 82 ? -4.351 -12.250 0.531 1.00 98.00 82 ASN A CA 1
ATOM 637 C C . ASN A 1 82 ? -4.200 -10.748 0.290 1.00 98.00 82 ASN A C 1
ATOM 639 O O . ASN A 1 82 ? -3.531 -10.048 1.054 1.00 98.00 82 ASN A O 1
ATOM 643 N N . VAL A 1 83 ? -4.841 -10.244 -0.760 1.00 98.00 83 VAL A N 1
ATOM 644 C CA . VAL A 1 83 ? -4.821 -8.820 -1.105 1.00 98.00 83 VAL A CA 1
ATOM 645 C C . VAL A 1 83 ? -5.665 -8.046 -0.091 1.00 98.00 83 VAL A C 1
ATOM 647 O O . VAL A 1 83 ? -6.878 -8.246 -0.000 1.00 98.00 83 VAL A O 1
ATOM 650 N N . LEU A 1 84 ? -5.036 -7.141 0.655 1.00 97.88 84 LEU A N 1
ATOM 651 C CA . LEU A 1 84 ? -5.696 -6.253 1.618 1.00 97.88 84 LEU A CA 1
ATOM 652 C C . LEU A 1 84 ? -6.075 -4.903 0.997 1.00 97.88 84 LEU A C 1
ATOM 654 O O . LEU A 1 84 ? -7.052 -4.283 1.415 1.00 97.88 84 LEU A O 1
ATOM 658 N N . LEU A 1 85 ? -5.273 -4.444 0.035 1.00 98.06 85 LEU A N 1
ATOM 659 C CA . LEU A 1 85 ? -5.427 -3.184 -0.682 1.00 98.06 85 LEU A CA 1
ATOM 660 C C . LEU A 1 85 ? -4.773 -3.311 -2.053 1.00 98.06 85 LEU A C 1
ATOM 662 O O . LEU A 1 85 ? -3.631 -3.754 -2.142 1.00 98.06 85 LEU A O 1
ATOM 666 N N . VAL A 1 86 ? -5.438 -2.832 -3.095 1.00 96.88 86 VAL A N 1
ATOM 667 C CA . VAL A 1 86 ? -4.776 -2.481 -4.356 1.00 96.88 86 VAL A CA 1
ATOM 668 C C . VAL A 1 86 ? -5.612 -1.420 -5.058 1.00 96.88 86 VAL A C 1
ATOM 670 O O . VAL A 1 86 ? -6.651 -1.710 -5.645 1.00 96.88 86 VAL A O 1
ATOM 673 N N . ALA A 1 87 ? -5.165 -0.166 -4.974 1.00 93.31 87 ALA A N 1
ATOM 674 C CA . ALA A 1 87 ? -5.992 0.971 -5.377 1.00 93.31 87 ALA A CA 1
ATOM 675 C C . ALA A 1 87 ? -6.418 0.903 -6.858 1.00 93.31 87 ALA A C 1
ATOM 677 O O . ALA A 1 87 ? -7.584 1.130 -7.168 1.00 93.31 87 ALA A O 1
ATOM 678 N N . ALA A 1 88 ? -5.509 0.491 -7.749 1.00 94.38 88 ALA A N 1
ATOM 679 C CA . ALA A 1 88 ? -5.775 0.385 -9.184 1.00 94.38 88 ALA A CA 1
ATOM 680 C C . ALA A 1 88 ? -6.637 -0.829 -9.592 1.00 94.38 88 ALA A C 1
ATOM 682 O O . ALA A 1 88 ? -7.220 -0.825 -10.674 1.00 94.38 88 ALA A O 1
ATOM 683 N N . PHE A 1 89 ? -6.728 -1.873 -8.756 1.00 93.94 89 PHE A N 1
ATOM 684 C CA . PHE A 1 89 ? -7.396 -3.138 -9.104 1.00 93.94 89 PHE A CA 1
ATOM 685 C C . PHE A 1 89 ? -8.282 -3.672 -7.969 1.00 93.94 89 PHE A C 1
ATOM 687 O O . PHE A 1 89 ? -8.105 -4.819 -7.542 1.00 93.94 89 PHE A O 1
ATOM 694 N N . PRO A 1 90 ? -9.254 -2.886 -7.471 1.00 94.75 90 PRO A N 1
ATO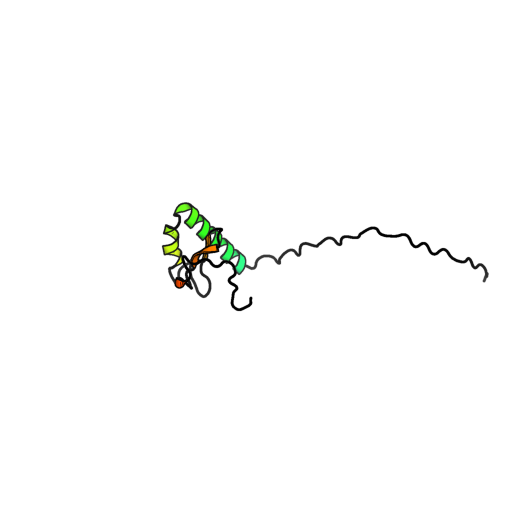M 695 C CA . PRO A 1 90 ? -10.026 -3.216 -6.271 1.00 94.75 90 PRO A CA 1
ATOM 696 C C . PRO A 1 90 ? -10.740 -4.576 -6.349 1.00 94.75 90 PRO A C 1
ATOM 698 O O . PRO A 1 90 ? -10.950 -5.224 -5.328 1.00 94.75 90 PRO A O 1
ATOM 701 N N . GLN A 1 91 ? -11.041 -5.079 -7.551 1.00 95.81 91 GLN A N 1
ATOM 702 C CA . GLN A 1 91 ? -11.593 -6.419 -7.784 1.00 95.81 91 GLN A CA 1
ATOM 703 C C . GLN A 1 91 ? -10.693 -7.575 -7.313 1.00 95.81 91 GLN A C 1
ATOM 705 O O . GLN A 1 91 ? -11.138 -8.727 -7.298 1.00 95.81 91 GLN A O 1
ATOM 710 N N . ASN A 1 92 ? -9.425 -7.308 -7.002 1.00 95.50 92 ASN A N 1
ATOM 711 C CA . ASN A 1 92 ? -8.485 -8.289 -6.472 1.00 95.50 92 ASN A CA 1
ATOM 712 C C . ASN A 1 92 ? -8.474 -8.334 -4.940 1.00 95.50 92 ASN A C 1
ATOM 714 O O . ASN A 1 92 ? -7.982 -9.313 -4.385 1.00 95.50 92 ASN A O 1
ATOM 718 N N . GLU A 1 93 ? -9.020 -7.327 -4.255 1.00 96.69 93 GLU A N 1
ATOM 719 C CA . GLU A 1 93 ? -9.072 -7.295 -2.792 1.00 96.69 93 GLU A CA 1
ATOM 720 C C . GLU A 1 93 ? -9.874 -8.486 -2.241 1.00 96.69 93 GLU A C 1
ATOM 722 O O . GLU A 1 93 ? -10.901 -8.887 -2.790 1.00 96.69 93 GLU A O 1
ATOM 727 N N . GLY A 1 94 ? -9.364 -9.104 -1.173 1.00 97.25 94 GLY A N 1
ATOM 728 C CA . GLY A 1 94 ? -9.927 -10.321 -0.580 1.00 97.25 94 GLY A CA 1
ATOM 729 C C . GLY A 1 94 ? -9.591 -11.623 -1.317 1.00 97.25 94 GLY A C 1
ATOM 730 O O . GLY A 1 94 ? -9.908 -12.697 -0.808 1.00 97.25 94 GLY A O 1
ATOM 731 N N . LYS A 1 95 ? -8.927 -11.569 -2.479 1.00 97.81 95 LYS A N 1
ATOM 732 C CA . LYS A 1 95 ? -8.437 -12.764 -3.180 1.00 97.81 95 LYS A CA 1
ATOM 733 C C . LYS A 1 95 ? -7.024 -13.121 -2.732 1.00 97.81 95 LYS A C 1
ATOM 735 O O . LYS A 1 95 ? -6.233 -12.255 -2.362 1.00 97.81 95 LYS A O 1
ATOM 740 N N . ASN A 1 96 ? -6.703 -14.407 -2.812 1.00 97.69 96 ASN A N 1
ATOM 741 C CA . ASN A 1 96 ? -5.360 -14.916 -2.581 1.00 97.69 96 ASN A CA 1
ATOM 742 C C . ASN A 1 96 ? -4.568 -14.945 -3.899 1.00 97.69 96 ASN A C 1
ATOM 744 O O . ASN A 1 96 ? -5.052 -15.504 -4.884 1.00 97.69 96 ASN A O 1
ATOM 748 N N . GLN A 1 97 ? -3.367 -14.360 -3.919 1.00 95.38 97 GLN A N 1
ATOM 749 C CA . GLN A 1 97 ? -2.506 -14.293 -5.112 1.00 95.38 97 GLN A CA 1
ATOM 750 C C . GLN A 1 97 ? -1.399 -15.356 -5.136 1.00 95.38 97 GLN A C 1
ATOM 752 O O . GLN A 1 97 ? -0.490 -15.290 -5.962 1.00 95.38 97 GLN A O 1
ATOM 757 N N . LYS A 1 98 ? -1.443 -16.364 -4.258 1.00 96.12 98 LYS A N 1
ATOM 758 C CA . LYS A 1 98 ? -0.451 -17.442 -4.264 1.00 96.12 98 LYS A CA 1
ATOM 759 C C . LYS A 1 98 ? -0.426 -18.151 -5.620 1.00 96.12 98 LYS A C 1
ATOM 761 O O . LYS A 1 98 ? -1.454 -18.603 -6.120 1.00 96.12 98 LYS A O 1
ATOM 766 N N . GLY A 1 99 ? 0.770 -18.270 -6.195 1.00 94.31 99 GLY A N 1
ATOM 767 C CA . GLY A 1 99 ? 0.984 -18.931 -7.485 1.00 94.31 99 GLY A CA 1
ATOM 768 C C . GLY A 1 99 ? 0.471 -18.143 -8.695 1.00 94.31 99 GLY A C 1
ATOM 769 O O . GLY A 1 99 ? 0.380 -18.710 -9.780 1.00 94.31 99 GLY A O 1
ATOM 770 N N . LYS A 1 100 ? 0.108 -16.866 -8.525 1.00 92.81 100 LYS A N 1
ATOM 771 C CA . LYS A 1 100 ? -0.187 -15.955 -9.633 1.00 92.81 100 LYS A CA 1
ATOM 772 C C . LYS A 1 100 ? 1.089 -15.235 -10.054 1.00 92.81 100 LYS A C 1
ATOM 774 O O . LYS A 1 100 ? 1.870 -14.820 -9.203 1.00 92.81 100 LYS A O 1
ATOM 779 N N . THR A 1 101 ? 1.261 -15.085 -11.357 1.00 92.88 101 THR A N 1
ATOM 780 C CA . THR A 1 101 ? 2.327 -14.303 -11.983 1.00 92.88 101 THR A CA 1
ATOM 781 C C . THR A 1 101 ? 1.728 -13.072 -12.645 1.00 92.88 101 THR A C 1
ATOM 783 O O . THR A 1 101 ? 0.516 -13.017 -12.893 1.00 92.88 101 THR A O 1
ATOM 786 N N . ASP A 1 102 ? 2.568 -12.083 -12.932 1.00 88.00 102 ASP A N 1
ATOM 787 C CA . ASP A 1 102 ? 2.164 -10.994 -13.812 1.00 88.00 102 ASP A CA 1
ATOM 788 C C . ASP A 1 102 ? 2.201 -11.449 -15.286 1.00 88.00 102 ASP A C 1
ATOM 790 O O . ASP A 1 102 ? 2.340 -12.639 -15.594 1.00 88.00 102 ASP A O 1
ATOM 794 N N . SER A 1 103 ? 2.003 -10.514 -16.217 1.00 91.50 103 SER A N 1
ATOM 795 C CA . SER A 1 103 ? 1.988 -10.802 -17.656 1.00 91.50 103 SER A CA 1
ATOM 796 C C . SER A 1 103 ? 3.308 -11.357 -18.201 1.00 91.50 103 SER A C 1
ATOM 798 O O . SER A 1 103 ? 3.314 -11.883 -19.311 1.00 91.50 103 SER A O 1
ATOM 800 N N . ASN A 1 104 ? 4.406 -11.234 -17.455 1.00 93.38 104 ASN A N 1
ATOM 801 C CA . ASN A 1 104 ? 5.747 -11.649 -17.852 1.00 93.38 104 ASN A CA 1
ATOM 802 C C . ASN A 1 104 ? 6.205 -12.965 -17.200 1.00 93.38 104 ASN A C 1
ATOM 804 O O . ASN A 1 104 ? 7.307 -13.421 -17.507 1.00 93.38 104 ASN A O 1
ATOM 808 N N . GLY A 1 105 ? 5.361 -13.602 -16.379 1.00 81.06 105 GLY A N 1
ATOM 809 C CA . GLY A 1 105 ? 5.679 -14.862 -15.689 1.00 81.06 105 GLY A CA 1
ATOM 810 C C . GLY A 1 105 ? 6.350 -14.658 -14.339 1.00 81.06 105 GLY A C 1
ATOM 811 O O . GLY A 1 105 ? 6.998 -15.627 -13.889 1.00 81.06 105 GLY A O 1
#